Protein AF-A0A8H3XPU2-F1 (afdb_monomer_lite)

InterPro domains:
  IPR001509 NAD-dependent epimerase/dehydratase [PF01370] (14-80)
  IPR036291 NAD(P)-binding domain superfamily [SSF51735] (8-84)

Secondary structure (DSSP, 8-state):
------SSPTT-EEEETTTTSHHHHHHHHHHHHTT-EEEE--SSS------S-TTSTTTTTTTTTT-S----------------TTTTS--

Sequence (91 aa):
MIASSSIVPPGGLVLVTGVTGFIGSYIANGLLELGYRVRGTVRSNFEAVIVPDQNAPGVWDAVLKDVDGIAHVAGDVELWTRPDESHYAKV

pLDDT: mean 83.33, std 17.29, range [40.19, 98.12]

Organism: NCBI:txid91492

Structure (mmCIF, N/CA/C/O backbone):
data_AF-A0A8H3XPU2-F1
#
_entry.id   AF-A0A8H3XPU2-F1
#
loop_
_atom_site.group_PDB
_atom_site.id
_atom_site.type_symbol
_atom_site.label_atom_id
_atom_site.label_alt_id
_atom_site.label_comp_id
_atom_site.label_asym_id
_atom_site.label_entity_id
_atom_site.label_seq_id
_atom_site.pdbx_PDB_ins_code
_atom_site.Cartn_x
_atom_site.Cartn_y
_atom_site.Cartn_z
_atom_site.occupancy
_atom_site.B_iso_or_equiv
_atom_site.auth_seq_id
_atom_site.auth_comp_id
_atom_site.auth_asym_id
_atom_site.auth_atom_id
_atom_site.pdbx_PDB_model_num
ATOM 1 N N . MET A 1 1 ? 0.442 -0.113 36.535 1.00 43.78 1 MET A N 1
ATOM 2 C CA . MET A 1 1 ? 0.344 -0.304 35.074 1.00 43.78 1 MET A CA 1
ATOM 3 C C . MET A 1 1 ? -0.672 0.699 34.566 1.00 43.78 1 MET A C 1
ATOM 5 O O . MET A 1 1 ? -1.800 0.668 35.039 1.00 43.78 1 MET A O 1
ATOM 9 N N . ILE A 1 2 ? -0.275 1.637 33.711 1.00 48.91 2 ILE A N 1
ATOM 10 C CA . ILE A 1 2 ? -1.238 2.513 33.037 1.00 48.91 2 ILE A CA 1
ATOM 11 C C . ILE A 1 2 ? -1.940 1.674 31.970 1.00 48.91 2 ILE A C 1
ATOM 13 O O . ILE A 1 2 ? -1.286 1.130 31.084 1.00 48.91 2 ILE A O 1
ATOM 17 N N . ALA A 1 3 ? -3.252 1.487 32.101 1.00 56.97 3 ALA A N 1
ATOM 18 C CA . ALA A 1 3 ? -4.032 0.864 31.045 1.00 56.97 3 ALA A CA 1
ATOM 19 C C . ALA A 1 3 ? -3.929 1.766 29.808 1.00 56.97 3 ALA A C 1
ATOM 21 O O . ALA A 1 3 ? -4.269 2.947 29.879 1.00 56.97 3 ALA A O 1
ATOM 22 N N . SER A 1 4 ? -3.421 1.228 28.697 1.00 62.72 4 SER A N 1
ATOM 23 C CA . SER A 1 4 ? -3.468 1.917 27.410 1.00 62.72 4 SER A CA 1
ATOM 24 C C . SER A 1 4 ? -4.936 2.021 27.000 1.00 62.72 4 SER A C 1
ATOM 26 O O . SER A 1 4 ? -5.530 1.076 26.484 1.00 62.72 4 SER A O 1
ATOM 28 N N . SER A 1 5 ? -5.554 3.149 27.336 1.00 73.69 5 SER A N 1
ATOM 29 C CA . SER A 1 5 ? -6.913 3.486 26.933 1.00 73.69 5 SER A CA 1
ATOM 30 C C . SER A 1 5 ? -6.869 3.951 25.482 1.00 73.69 5 SER A C 1
ATOM 32 O O . SER A 1 5 ? -6.741 5.143 25.206 1.00 73.69 5 SER A O 1
ATOM 34 N N . SER A 1 6 ? -6.951 3.011 24.544 1.00 80.44 6 SER A N 1
ATOM 35 C CA . SER A 1 6 ? -7.206 3.346 23.145 1.00 80.44 6 SER A CA 1
ATOM 36 C C . SER A 1 6 ? -8.624 3.903 23.001 1.00 80.44 6 SER A C 1
ATOM 38 O O . SER A 1 6 ? -9.583 3.289 23.468 1.00 80.44 6 SER A O 1
ATOM 40 N N . ILE A 1 7 ? -8.773 5.048 22.327 1.00 90.25 7 ILE A N 1
ATOM 41 C CA . ILE A 1 7 ? -10.093 5.592 21.965 1.00 90.25 7 ILE A CA 1
ATOM 42 C C . ILE A 1 7 ? -10.806 4.721 20.919 1.00 90.25 7 ILE A C 1
ATOM 44 O O . ILE A 1 7 ? -12.030 4.744 20.806 1.00 90.25 7 ILE A O 1
ATOM 48 N N . VAL A 1 8 ? -10.040 3.935 20.159 1.00 93.00 8 VAL A N 1
ATOM 49 C CA . VAL A 1 8 ? -10.564 2.940 19.226 1.00 93.00 8 VAL A CA 1
ATOM 50 C C . VAL A 1 8 ? -10.695 1.613 19.978 1.00 93.00 8 VAL A C 1
ATOM 52 O O . VAL A 1 8 ? -9.690 1.114 20.490 1.00 93.00 8 VAL A O 1
ATOM 55 N N . PRO A 1 9 ? -11.893 1.011 20.050 1.00 93.00 9 PRO A N 1
ATOM 56 C CA . PRO A 1 9 ? -12.065 -0.280 20.708 1.00 93.00 9 PRO A CA 1
ATOM 57 C C . PRO A 1 9 ? -11.132 -1.355 20.119 1.00 93.00 9 PRO A C 1
ATOM 59 O O . PRO A 1 9 ? -10.860 -1.312 18.915 1.00 93.00 9 PRO A O 1
ATOM 62 N N . PRO A 1 10 ? -10.678 -2.349 20.908 1.00 91.75 10 PRO A N 1
ATOM 63 C CA . PRO A 1 10 ? -9.970 -3.515 20.375 1.00 91.75 10 PRO A CA 1
ATOM 64 C C . PRO A 1 10 ? -10.747 -4.166 19.215 1.00 91.75 10 PRO A C 1
ATOM 66 O O . PRO A 1 10 ? -11.962 -4.345 19.309 1.00 91.75 10 PRO A O 1
ATOM 69 N N . GLY A 1 11 ? -10.079 -4.472 18.095 1.00 94.56 11 GLY A N 1
ATOM 70 C CA . GLY A 1 11 ? -10.740 -4.974 16.874 1.00 94.56 11 GLY A CA 1
ATOM 71 C C . GLY A 1 11 ? -11.547 -3.924 16.087 1.00 94.56 11 GLY A C 1
ATOM 72 O O . GLY A 1 11 ? -12.251 -4.250 15.118 1.00 94.56 11 GLY A O 1
ATOM 73 N N . GLY A 1 12 ? -11.471 -2.655 16.497 1.00 97.06 12 GLY A N 1
ATOM 74 C CA . GLY A 1 12 ? -12.109 -1.521 15.838 1.00 97.06 12 GLY A CA 1
ATOM 75 C C . GLY A 1 12 ? -11.659 -1.345 14.387 1.00 97.06 12 GLY A C 1
ATOM 76 O O . GLY A 1 12 ? -10.607 -1.835 13.977 1.00 97.06 12 GLY A O 1
ATOM 77 N N . LEU A 1 13 ? -12.493 -0.669 13.594 1.00 97.44 13 LEU A N 1
ATOM 78 C CA . LEU A 1 13 ? -12.222 -0.390 12.185 1.00 97.44 13 LEU A CA 1
ATOM 79 C C . LEU A 1 13 ? -11.566 0.986 12.034 1.00 97.44 13 LEU A C 1
ATOM 81 O O . LEU A 1 13 ? -12.145 1.986 12.452 1.00 97.44 13 LEU A O 1
ATOM 85 N N . VAL A 1 14 ? -10.410 1.034 11.378 1.00 98.12 14 VAL A N 1
ATOM 86 C CA . VAL A 1 14 ? -9.673 2.267 11.080 1.00 98.12 14 VAL A CA 1
ATOM 87 C C . VAL A 1 14 ? -9.682 2.521 9.573 1.00 98.12 14 VAL A C 1
ATOM 89 O O . VAL A 1 14 ? -9.358 1.633 8.785 1.00 98.12 14 VAL A O 1
ATOM 92 N N . LEU A 1 15 ? -10.066 3.733 9.160 1.00 97.56 15 LEU A N 1
ATOM 93 C CA . LEU A 1 15 ? -9.954 4.181 7.771 1.00 97.56 15 LEU A CA 1
ATOM 94 C C . LEU A 1 15 ? -8.538 4.715 7.525 1.00 97.56 15 LEU A C 1
ATOM 96 O O . LEU A 1 15 ? -8.120 5.660 8.188 1.00 97.56 15 LEU A O 1
ATOM 100 N N . VAL A 1 16 ? -7.832 4.155 6.547 1.00 97.56 16 VAL A N 1
ATOM 101 C CA . VAL A 1 16 ? -6.508 4.615 6.117 1.00 97.56 16 VAL A CA 1
ATOM 102 C C . VAL A 1 16 ? -6.626 5.195 4.713 1.00 97.56 16 VAL A C 1
ATOM 104 O O . VAL A 1 16 ? -6.908 4.485 3.743 1.00 97.56 16 VAL A O 1
ATOM 107 N N . THR A 1 17 ? -6.424 6.505 4.594 1.00 96.12 17 THR A N 1
ATOM 108 C CA . THR A 1 17 ? -6.330 7.168 3.292 1.00 96.12 17 THR A CA 1
ATOM 109 C C . THR A 1 17 ? -4.915 7.037 2.733 1.00 96.12 17 THR A C 1
ATOM 111 O O . THR A 1 17 ? -3.950 6.952 3.486 1.00 96.12 17 THR A O 1
ATOM 114 N N . GLY A 1 18 ? -4.777 6.956 1.403 1.00 92.06 18 GLY A N 1
ATOM 115 C CA . GLY A 1 18 ? -3.466 6.728 0.778 1.00 92.06 18 GLY A CA 1
ATOM 116 C C . GLY A 1 18 ? -2.819 5.396 1.185 1.00 92.06 18 GLY A C 1
ATOM 117 O O . GLY A 1 18 ? -1.597 5.314 1.269 1.00 92.06 18 GLY A O 1
ATOM 118 N N . VAL A 1 19 ? -3.637 4.367 1.442 1.00 95.12 19 VAL A N 1
ATOM 119 C CA . VAL A 1 19 ? -3.228 3.067 2.010 1.00 95.12 19 VAL A CA 1
ATOM 120 C C . VAL A 1 19 ? -2.140 2.346 1.204 1.00 95.12 19 VAL A C 1
ATOM 122 O O . VAL A 1 19 ? -1.405 1.536 1.749 1.00 95.12 19 VAL A O 1
ATOM 125 N N . THR A 1 20 ? -2.027 2.642 -0.090 1.00 90.56 20 THR A N 1
ATOM 126 C CA . THR A 1 20 ? -1.064 2.015 -1.006 1.00 90.56 20 THR A CA 1
ATOM 127 C C . THR A 1 20 ? 0.228 2.811 -1.170 1.00 90.56 20 THR A C 1
ATOM 129 O O . THR A 1 20 ? 1.121 2.378 -1.888 1.00 90.56 20 THR A O 1
ATOM 132 N N . GLY A 1 21 ? 0.329 3.996 -0.562 1.00 88.00 21 GLY A N 1
ATOM 133 C CA . GLY A 1 21 ? 1.571 4.764 -0.540 1.00 88.00 21 GLY A CA 1
ATOM 134 C C . GLY A 1 21 ? 2.567 4.191 0.466 1.00 88.00 21 GLY A C 1
ATOM 135 O O . GLY A 1 21 ? 2.187 3.410 1.338 1.00 88.00 21 GLY A O 1
ATOM 136 N N . PHE A 1 22 ? 3.822 4.645 0.390 1.00 85.56 22 PHE A N 1
ATOM 137 C CA . PHE A 1 22 ? 4.911 4.206 1.269 1.00 85.56 22 PHE A CA 1
ATOM 138 C C . PHE A 1 22 ? 4.490 4.206 2.749 1.00 85.56 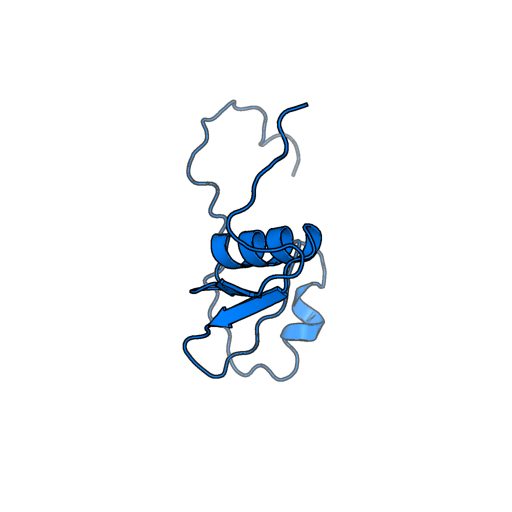22 PHE A C 1
ATOM 140 O O . PHE A 1 22 ? 4.263 3.151 3.323 1.00 85.56 22 PHE A O 1
ATOM 147 N N . ILE A 1 23 ? 4.221 5.371 3.339 1.00 90.50 23 ILE A N 1
ATOM 148 C CA . ILE A 1 23 ? 3.840 5.481 4.760 1.00 90.50 23 ILE A CA 1
ATOM 149 C C . ILE A 1 23 ? 2.490 4.802 5.060 1.00 90.50 23 ILE A C 1
ATOM 151 O O . ILE A 1 23 ? 2.336 4.134 6.081 1.00 90.50 23 ILE A O 1
ATOM 155 N N . GLY A 1 24 ? 1.503 4.967 4.173 1.00 93.88 24 GLY A N 1
ATOM 156 C CA . GLY A 1 24 ? 0.150 4.445 4.380 1.00 93.88 24 GLY A CA 1
ATOM 157 C C . GLY A 1 24 ? 0.107 2.920 4.491 1.00 93.88 24 GLY A C 1
ATOM 158 O O . GLY A 1 24 ? -0.627 2.396 5.329 1.00 93.88 24 GLY A O 1
ATOM 159 N N . SER A 1 25 ? 0.932 2.224 3.705 1.00 92.62 25 SER A N 1
ATOM 160 C CA . SER A 1 25 ? 1.021 0.761 3.719 1.00 92.62 25 SER A CA 1
ATOM 161 C C . SER A 1 25 ? 1.603 0.228 5.031 1.00 92.62 25 SER A C 1
ATOM 163 O O . SER A 1 25 ? 1.018 -0.673 5.631 1.00 92.62 25 SER A O 1
ATOM 165 N N . TYR A 1 26 ? 2.671 0.846 5.549 1.00 93.00 26 TYR A N 1
ATOM 166 C CA . TYR A 1 26 ? 3.249 0.491 6.849 1.00 93.00 26 TYR A CA 1
ATOM 167 C C . TYR A 1 26 ? 2.284 0.767 8.005 1.00 93.00 26 TYR A C 1
ATOM 169 O O . TYR A 1 26 ? 2.156 -0.063 8.904 1.00 93.00 26 TYR A O 1
ATOM 177 N N . ILE A 1 27 ? 1.557 1.891 7.975 1.00 96.81 27 ILE A N 1
ATOM 178 C CA . ILE A 1 27 ? 0.519 2.185 8.978 1.00 96.81 27 ILE A CA 1
ATOM 179 C C . ILE A 1 27 ? -0.578 1.121 8.937 1.00 96.81 27 ILE A C 1
ATOM 181 O O . ILE A 1 27 ? -0.970 0.604 9.981 1.00 96.81 27 ILE A O 1
ATOM 185 N N . ALA A 1 28 ? -1.076 0.787 7.746 1.00 97.06 28 ALA A N 1
ATOM 186 C CA . ALA A 1 28 ? -2.099 -0.238 7.587 1.00 97.06 28 ALA A CA 1
ATOM 187 C C . ALA A 1 28 ? -1.621 -1.597 8.112 1.00 97.06 28 ALA A C 1
ATOM 189 O O . ALA A 1 28 ? -2.351 -2.233 8.869 1.00 97.06 28 ALA A O 1
ATOM 190 N N . ASN A 1 29 ? -0.394 -2.004 7.776 1.00 95.50 29 ASN A N 1
ATOM 191 C CA . ASN A 1 29 ? 0.184 -3.252 8.265 1.00 95.50 29 ASN A CA 1
ATOM 192 C C . ASN A 1 29 ? 0.322 -3.259 9.795 1.00 95.50 29 ASN A C 1
ATOM 194 O O . ASN A 1 29 ? -0.179 -4.169 10.446 1.00 95.50 29 ASN A O 1
ATOM 198 N N . GLY A 1 30 ? 0.887 -2.205 10.389 1.00 96.12 30 GLY A N 1
ATOM 199 C CA . GLY A 1 30 ? 1.017 -2.105 11.846 1.00 96.12 30 GLY A CA 1
ATOM 200 C C . GLY A 1 30 ? -0.335 -2.111 12.571 1.00 96.12 30 GLY A C 1
ATOM 201 O O . GLY A 1 30 ? -0.478 -2.730 13.622 1.00 96.12 30 GLY A O 1
ATOM 202 N N . LEU A 1 31 ? -1.368 -1.480 12.003 1.00 97.00 31 LEU A N 1
ATOM 203 C CA . LEU A 1 31 ? -2.729 -1.548 12.550 1.00 97.00 31 LEU A CA 1
ATOM 204 C C . LEU A 1 31 ? -3.288 -2.978 12.519 1.00 97.00 31 LEU A C 1
ATOM 206 O O . LEU A 1 31 ? -3.912 -3.402 13.492 1.00 97.00 31 LEU A O 1
ATOM 210 N N . LEU A 1 32 ? -3.057 -3.718 11.433 1.00 96.88 32 LEU A N 1
ATOM 211 C CA . LEU A 1 32 ? -3.456 -5.123 11.326 1.00 96.88 32 LEU A CA 1
ATOM 212 C C . LEU A 1 32 ? -2.705 -6.000 12.338 1.00 96.88 32 LEU A C 1
ATOM 214 O O . LEU A 1 32 ? -3.336 -6.807 13.018 1.00 96.88 32 LEU A O 1
ATOM 218 N N . GLU A 1 33 ? -1.393 -5.808 12.498 1.00 96.81 33 GLU A N 1
ATOM 219 C CA . GLU A 1 33 ? -0.561 -6.523 13.484 1.00 96.81 33 GLU A CA 1
ATOM 220 C C . GLU A 1 33 ? -1.014 -6.270 14.929 1.00 96.81 33 GLU A C 1
ATOM 222 O O . GLU A 1 33 ? -0.974 -7.167 15.770 1.00 96.81 33 GLU A O 1
ATOM 227 N N . LEU A 1 34 ? -1.522 -5.068 15.211 1.00 95.19 34 LEU A N 1
ATOM 228 C CA . LEU A 1 34 ? -2.125 -4.706 16.498 1.00 95.19 34 LEU A CA 1
ATOM 229 C C . LEU A 1 34 ? -3.559 -5.244 16.681 1.00 95.19 34 LEU A C 1
ATOM 231 O O . LEU A 1 34 ? -4.187 -4.984 17.709 1.00 95.19 34 LEU A O 1
ATOM 235 N N . GLY A 1 35 ? -4.094 -5.985 15.706 1.00 96.06 35 GLY A N 1
ATOM 236 C CA . GLY A 1 35 ? -5.417 -6.609 15.764 1.00 96.06 35 GLY A CA 1
ATOM 237 C C . GLY A 1 35 ? -6.579 -5.688 15.388 1.00 96.06 35 GLY A C 1
ATOM 238 O O . GLY A 1 35 ? -7.735 -6.028 15.651 1.00 96.06 35 GLY A O 1
ATOM 239 N N . TYR A 1 36 ? -6.317 -4.525 14.785 1.00 97.75 36 TYR A N 1
ATOM 240 C CA . TYR A 1 36 ? -7.371 -3.674 14.235 1.00 97.75 36 TYR A CA 1
ATOM 241 C C . TYR A 1 36 ? -7.815 -4.164 12.859 1.00 97.75 36 TYR A C 1
ATOM 243 O O . TYR A 1 36 ? -7.081 -4.821 12.126 1.00 97.75 36 TYR A O 1
ATOM 251 N N . ARG A 1 37 ? -9.034 -3.790 12.471 1.00 97.88 37 ARG A N 1
ATOM 252 C CA . ARG A 1 37 ? -9.492 -3.928 11.087 1.00 97.88 37 ARG A CA 1
ATOM 253 C C . ARG A 1 37 ? -9.149 -2.651 10.338 1.00 97.88 37 ARG A C 1
ATOM 255 O O . ARG A 1 37 ? -9.349 -1.557 10.861 1.00 97.88 37 ARG A O 1
ATOM 262 N N . VAL A 1 38 ? -8.705 -2.775 9.094 1.00 97.94 38 VAL A N 1
ATOM 263 C CA . VAL A 1 38 ? -8.336 -1.624 8.263 1.00 97.94 38 VAL A CA 1
ATOM 264 C C . VAL A 1 38 ? -9.254 -1.529 7.051 1.00 97.94 38 VAL A C 1
ATOM 266 O O . VAL A 1 38 ? -9.509 -2.516 6.365 1.00 97.94 38 VAL A O 1
ATOM 269 N N . ARG A 1 39 ? -9.748 -0.320 6.774 1.00 97.38 39 ARG A N 1
ATOM 270 C CA . ARG A 1 39 ? -10.367 0.047 5.499 1.00 97.38 39 ARG A CA 1
ATOM 271 C C . ARG A 1 39 ? -9.444 1.018 4.785 1.00 97.38 39 ARG A C 1
ATOM 273 O O . ARG A 1 39 ? -9.274 2.143 5.233 1.00 97.38 39 ARG A O 1
ATOM 280 N N . GLY A 1 40 ? -8.867 0.591 3.674 1.00 94.56 40 GLY A N 1
ATOM 281 C CA . GLY A 1 40 ? -8.030 1.446 2.844 1.00 94.56 40 GLY A CA 1
ATOM 282 C C . GLY A 1 40 ? -8.828 2.175 1.762 1.00 94.56 40 GLY A C 1
ATOM 283 O O . 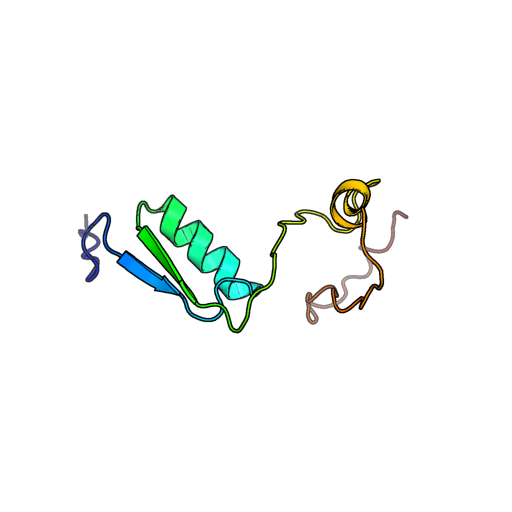GLY A 1 40 ? -9.756 1.598 1.200 1.00 94.56 40 GLY A O 1
ATOM 284 N N . THR A 1 41 ? -8.469 3.420 1.439 1.00 94.00 41 THR A N 1
ATOM 285 C CA . THR A 1 41 ? -8.985 4.111 0.240 1.00 94.00 41 THR A CA 1
ATOM 286 C C . THR A 1 41 ? -7.946 4.130 -0.877 1.00 94.00 41 THR A C 1
ATOM 288 O O . THR A 1 41 ? -6.788 4.481 -0.631 1.00 94.00 41 THR A O 1
ATOM 291 N N . VAL A 1 42 ? -8.390 3.882 -2.106 1.00 90.31 42 VAL A N 1
ATOM 292 C CA . VAL A 1 42 ? -7.597 3.949 -3.343 1.00 90.31 42 VAL A CA 1
ATOM 293 C C . VAL A 1 42 ? -8.197 4.988 -4.301 1.00 90.31 42 VAL A C 1
ATOM 295 O O . VAL A 1 42 ? -9.391 5.268 -4.224 1.00 90.31 42 VAL A O 1
ATOM 298 N N . ARG A 1 43 ? -7.381 5.608 -5.171 1.00 85.50 43 ARG A N 1
ATOM 299 C CA . ARG A 1 43 ? -7.848 6.656 -6.110 1.00 85.50 43 ARG A CA 1
ATOM 300 C C . ARG A 1 43 ? -8.503 6.104 -7.387 1.00 85.50 43 ARG A C 1
ATOM 302 O O . ARG A 1 43 ? -9.293 6.817 -7.995 1.00 85.50 43 ARG A O 1
ATOM 309 N N . SER A 1 44 ? -8.181 4.878 -7.799 1.00 84.62 44 SER A N 1
ATOM 310 C CA . SER A 1 44 ? -8.656 4.258 -9.046 1.00 84.62 44 SER A CA 1
ATOM 311 C C . SER A 1 44 ? -8.589 2.725 -8.973 1.00 84.62 44 SER A C 1
ATOM 313 O O . SER A 1 44 ? -8.102 2.177 -7.984 1.00 84.62 44 SER A O 1
ATOM 315 N N . ASN A 1 45 ? -9.058 2.041 -10.025 1.00 82.81 45 ASN A N 1
ATOM 316 C CA . ASN A 1 45 ? -8.762 0.624 -10.249 1.00 82.81 45 ASN A CA 1
ATOM 317 C C . ASN A 1 45 ? -7.278 0.477 -10.599 1.00 82.81 45 ASN A C 1
ATOM 319 O O . ASN A 1 45 ? -6.886 0.689 -11.744 1.00 82.81 45 ASN A O 1
ATOM 323 N N . PHE A 1 46 ? -6.463 0.139 -9.610 1.00 83.75 46 PHE A N 1
ATOM 324 C CA . PHE A 1 46 ? -5.088 -0.288 -9.815 1.00 83.75 46 PHE A CA 1
ATOM 325 C C . PHE A 1 46 ? -4.813 -1.5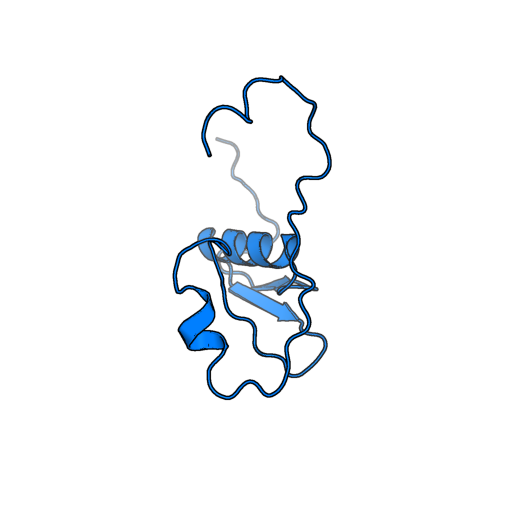21 -8.964 1.00 83.75 46 PHE A C 1
ATOM 327 O O . PHE A 1 46 ? -5.416 -1.714 -7.907 1.00 83.75 46 PHE A O 1
ATOM 334 N N . GLU A 1 47 ? -3.893 -2.343 -9.443 1.00 85.31 47 GLU A N 1
ATOM 335 C CA . GLU A 1 47 ? -3.327 -3.448 -8.689 1.00 85.31 47 GLU A CA 1
ATOM 336 C C . GLU A 1 47 ? -2.070 -2.958 -7.967 1.00 85.31 47 GLU A C 1
ATOM 338 O O . GLU A 1 47 ? -1.255 -2.232 -8.538 1.00 85.31 47 GLU A O 1
ATOM 343 N N . ALA A 1 48 ? -1.930 -3.323 -6.695 1.00 85.62 48 ALA A N 1
ATOM 344 C CA . ALA A 1 48 ? -0.720 -3.082 -5.925 1.00 85.62 48 ALA A CA 1
ATOM 345 C C . ALA A 1 48 ? -0.122 -4.429 -5.533 1.00 85.62 48 ALA A C 1
ATOM 347 O O . ALA A 1 48 ? -0.793 -5.242 -4.896 1.00 85.62 48 ALA A O 1
ATOM 348 N N . VAL A 1 49 ? 1.144 -4.633 -5.883 1.00 88.62 49 VAL A N 1
ATOM 349 C CA . VAL A 1 49 ? 1.916 -5.816 -5.503 1.00 88.62 49 VAL A CA 1
ATOM 350 C C . VAL A 1 49 ? 3.008 -5.382 -4.536 1.00 88.62 49 VAL A C 1
ATOM 352 O O . VAL A 1 49 ? 3.651 -4.350 -4.730 1.00 88.62 49 VAL A O 1
ATOM 355 N N . ILE A 1 50 ? 3.198 -6.151 -3.467 1.00 86.12 50 ILE A N 1
ATOM 356 C CA . ILE A 1 50 ? 4.263 -5.902 -2.498 1.00 86.12 50 ILE A CA 1
ATOM 357 C C . ILE A 1 50 ? 5.569 -6.433 -3.085 1.00 86.12 50 ILE A C 1
ATOM 359 O O . ILE A 1 50 ? 5.690 -7.628 -3.344 1.00 86.12 50 ILE A O 1
ATOM 363 N N . VAL A 1 51 ? 6.545 -5.543 -3.251 1.00 88.00 51 VAL A N 1
ATOM 364 C CA . VAL A 1 51 ? 7.916 -5.866 -3.662 1.00 88.00 51 VAL A CA 1
ATOM 365 C C . VAL A 1 51 ? 8.842 -5.494 -2.501 1.00 88.00 51 VAL A C 1
ATOM 367 O O . VAL A 1 51 ? 9.138 -4.313 -2.333 1.00 88.00 51 VAL A O 1
ATOM 370 N N . PRO A 1 52 ? 9.242 -6.460 -1.649 1.00 81.69 52 PRO A N 1
ATOM 371 C CA . PRO A 1 52 ? 10.022 -6.163 -0.444 1.00 81.69 52 PRO A CA 1
ATOM 372 C C . PRO A 1 52 ? 11.436 -5.653 -0.742 1.00 81.69 52 PRO A C 1
ATOM 374 O O . PRO A 1 52 ? 11.914 -4.752 -0.064 1.00 81.69 52 PRO A O 1
ATOM 377 N N . ASP A 1 53 ? 12.087 -6.227 -1.757 1.00 86.62 53 ASP A N 1
ATOM 378 C CA . ASP A 1 53 ? 13.398 -5.808 -2.251 1.00 86.62 53 ASP A CA 1
ATOM 379 C C . ASP A 1 53 ? 13.350 -5.718 -3.776 1.00 86.62 53 ASP A C 1
ATOM 381 O O . ASP A 1 53 ? 13.307 -6.728 -4.477 1.00 86.62 53 ASP A O 1
ATOM 385 N N . GLN A 1 54 ? 13.355 -4.490 -4.285 1.00 87.31 54 GLN A N 1
ATOM 386 C CA . GLN A 1 54 ? 13.352 -4.205 -5.719 1.00 87.31 54 GLN A CA 1
ATOM 387 C C . GLN A 1 54 ? 14.620 -4.664 -6.451 1.00 87.31 54 GLN A C 1
ATOM 389 O O . GLN A 1 54 ? 14.606 -4.768 -7.680 1.00 87.31 54 GLN A O 1
ATOM 394 N N . ASN A 1 55 ? 15.703 -4.930 -5.715 1.00 88.94 55 ASN A N 1
ATOM 395 C CA . ASN A 1 55 ? 16.990 -5.351 -6.263 1.00 88.94 55 ASN A CA 1
ATOM 396 C C . ASN A 1 55 ? 17.146 -6.876 -6.301 1.00 88.94 55 ASN A C 1
ATOM 398 O O . ASN A 1 55 ? 18.115 -7.376 -6.876 1.00 88.94 55 ASN A O 1
ATOM 402 N N . ALA A 1 56 ? 16.216 -7.627 -5.704 1.00 90.44 56 ALA A N 1
ATOM 403 C CA . ALA A 1 56 ? 16.300 -9.077 -5.665 1.00 90.44 56 ALA A CA 1
ATOM 404 C C . ALA A 1 56 ? 16.212 -9.678 -7.090 1.00 90.44 56 ALA A C 1
ATOM 406 O O . ALA A 1 56 ? 15.326 -9.304 -7.869 1.00 90.44 56 ALA A O 1
ATOM 407 N N . PRO A 1 57 ? 17.095 -10.630 -7.460 1.00 94.44 57 PRO A N 1
ATOM 408 C CA . PRO A 1 57 ? 17.045 -11.269 -8.773 1.00 94.44 57 PRO A CA 1
ATOM 409 C C . PRO A 1 57 ? 15.677 -11.907 -9.056 1.00 94.44 57 PRO A C 1
ATOM 411 O O . PRO A 1 57 ? 15.160 -12.660 -8.233 1.00 94.44 57 PRO A O 1
ATOM 414 N N . GLY A 1 58 ? 15.098 -11.614 -10.225 1.00 94.19 58 GLY A N 1
ATOM 415 C CA . GLY A 1 58 ? 13.815 -12.179 -10.672 1.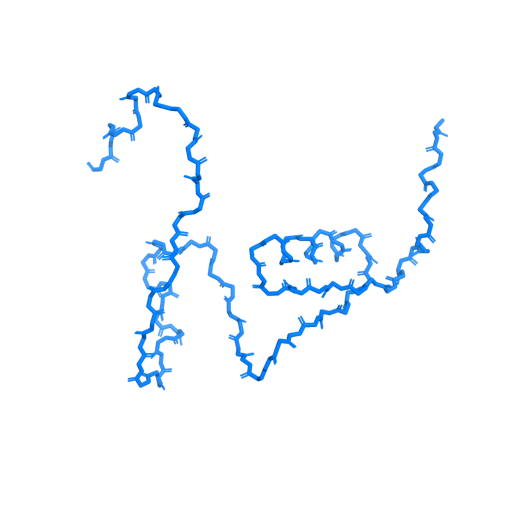00 94.19 58 GLY A CA 1
ATOM 416 C C . GLY A 1 58 ? 12.570 -11.628 -9.964 1.00 94.19 58 GLY A C 1
ATOM 417 O O . GLY A 1 58 ? 11.462 -12.086 -10.234 1.00 94.19 58 GLY A O 1
ATOM 418 N N . VAL A 1 59 ? 12.703 -10.629 -9.079 1.00 93.69 59 VAL A N 1
ATOM 419 C CA . VAL A 1 59 ? 11.565 -10.088 -8.305 1.00 93.69 59 VAL A CA 1
ATOM 420 C C . VAL A 1 59 ? 10.452 -9.508 -9.185 1.00 93.69 59 VAL A C 1
ATOM 422 O O . VAL A 1 59 ? 9.286 -9.476 -8.796 1.00 93.69 59 VAL A O 1
ATOM 425 N N . TRP A 1 60 ? 10.806 -9.095 -10.401 1.00 93.88 60 TRP A N 1
ATOM 426 C CA . TRP A 1 60 ? 9.885 -8.494 -11.354 1.00 93.88 60 TRP A CA 1
ATOM 427 C C . TRP A 1 60 ? 9.215 -9.512 -12.289 1.00 93.88 60 TRP A C 1
ATOM 429 O O . TRP A 1 60 ? 8.218 -9.177 -12.921 1.00 93.88 60 TRP A O 1
ATOM 439 N N . ASP A 1 61 ? 9.697 -10.756 -12.364 1.00 94.19 61 ASP A N 1
ATOM 440 C CA . ASP A 1 61 ? 9.304 -11.717 -13.408 1.00 94.19 61 ASP A CA 1
ATOM 441 C C . ASP A 1 61 ? 7.794 -11.984 -13.429 1.00 94.19 61 ASP A C 1
ATOM 443 O O . ASP A 1 61 ? 7.165 -12.005 -14.487 1.00 94.19 61 ASP A O 1
ATOM 447 N N . ALA A 1 62 ? 7.194 -12.151 -12.248 1.00 92.00 62 ALA A N 1
ATOM 448 C CA . ALA A 1 62 ? 5.764 -12.409 -12.124 1.00 92.00 62 ALA A CA 1
ATOM 449 C C . ALA A 1 62 ? 4.914 -11.184 -12.494 1.00 92.00 62 ALA A C 1
ATOM 451 O O . ALA A 1 62 ? 3.881 -11.337 -13.141 1.00 92.00 62 ALA A O 1
ATOM 452 N N . VAL A 1 63 ? 5.346 -9.980 -12.100 1.00 93.50 63 VAL A N 1
ATOM 453 C CA . VAL A 1 63 ? 4.571 -8.742 -12.302 1.00 93.50 63 VAL A CA 1
ATOM 454 C C . VAL A 1 63 ? 4.750 -8.140 -13.692 1.00 93.50 63 VAL A C 1
ATOM 456 O O . VAL A 1 63 ? 3.951 -7.304 -14.092 1.00 93.50 63 VAL A O 1
ATOM 459 N N . LEU A 1 64 ? 5.779 -8.556 -14.433 1.00 95.00 64 LEU A N 1
ATOM 460 C CA . LEU A 1 64 ? 6.011 -8.138 -15.817 1.00 95.00 64 LEU A CA 1
ATOM 461 C C . LEU A 1 64 ? 5.222 -8.960 -16.840 1.00 95.00 64 LEU A C 1
ATOM 463 O O . LEU A 1 64 ? 5.153 -8.578 -18.009 1.00 95.00 64 LEU A O 1
ATOM 467 N N . LYS A 1 65 ? 4.638 -10.091 -16.435 1.00 95.12 65 LYS A N 1
ATOM 468 C CA . LYS A 1 65 ? 3.851 -10.928 -17.337 1.00 95.12 65 LYS A CA 1
ATOM 469 C C . LYS A 1 65 ? 2.642 -10.141 -17.860 1.00 95.12 65 LYS A C 1
ATOM 471 O O . LYS A 1 65 ? 1.882 -9.588 -17.075 1.00 95.12 65 LYS A O 1
ATOM 476 N N . ASP A 1 66 ? 2.464 -10.132 -19.181 1.00 95.88 66 ASP A N 1
ATOM 477 C CA . ASP A 1 66 ? 1.351 -9.467 -19.876 1.00 95.88 66 ASP A CA 1
ATOM 478 C C . ASP A 1 66 ? 1.313 -7.924 -19.706 1.00 95.88 66 ASP A C 1
ATOM 480 O O . ASP A 1 66 ? 0.282 -7.296 -19.939 1.00 95.88 66 ASP A O 1
ATOM 484 N N . VAL A 1 67 ? 2.436 -7.291 -19.328 1.00 95.94 67 VAL A N 1
ATOM 485 C CA . VAL A 1 67 ? 2.572 -5.824 -19.236 1.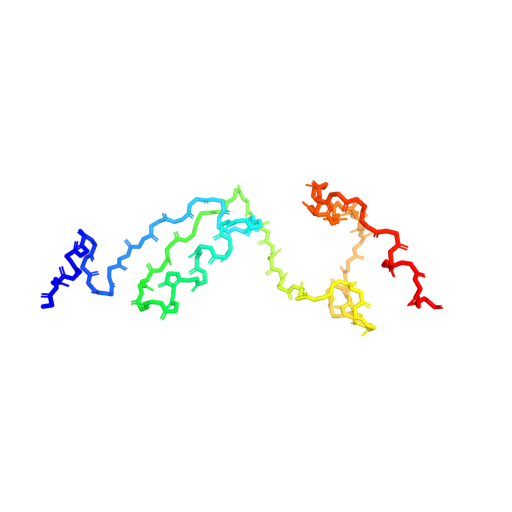00 95.94 67 VAL A CA 1
ATOM 486 C C . VAL A 1 67 ? 2.985 -5.221 -20.584 1.00 95.94 67 VAL A C 1
ATOM 488 O O . VAL A 1 67 ? 4.068 -5.500 -21.091 1.00 95.94 67 VAL A O 1
ATOM 491 N N . ASP A 1 68 ? 2.160 -4.321 -21.126 1.00 97.44 68 ASP A N 1
ATOM 492 C CA . ASP A 1 68 ? 2.433 -3.621 -22.396 1.00 97.44 68 ASP A CA 1
ATOM 493 C C . ASP A 1 68 ? 3.412 -2.434 -22.268 1.00 97.44 68 ASP A C 1
ATOM 495 O O . ASP A 1 68 ? 3.986 -1.981 -23.260 1.00 97.44 68 ASP A O 1
ATOM 499 N N . GLY A 1 69 ? 3.605 -1.885 -21.063 1.00 96.06 69 GLY A N 1
ATOM 500 C CA . GLY A 1 69 ? 4.458 -0.715 -20.845 1.00 96.06 69 GLY A CA 1
ATOM 501 C C . GLY A 1 69 ? 4.821 -0.479 -19.382 1.00 96.06 69 GLY A C 1
ATOM 502 O O . GLY A 1 69 ? 4.060 -0.807 -18.475 1.00 96.06 69 GLY A O 1
ATOM 503 N N . ILE A 1 70 ? 5.996 0.114 -19.152 1.00 94.75 70 ILE A N 1
ATOM 504 C CA . ILE A 1 70 ? 6.566 0.323 -17.815 1.00 94.75 70 ILE A CA 1
ATOM 505 C C . ILE A 1 70 ? 6.853 1.810 -17.606 1.00 94.75 70 ILE A C 1
ATOM 507 O O . ILE A 1 70 ? 7.549 2.437 -18.403 1.00 94.75 70 ILE A O 1
ATOM 511 N N . ALA A 1 71 ? 6.367 2.358 -16.492 1.00 94.12 71 ALA A N 1
ATOM 512 C CA . ALA A 1 71 ? 6.782 3.657 -15.972 1.00 94.12 71 ALA A CA 1
ATOM 513 C C . ALA A 1 71 ? 7.574 3.441 -14.676 1.00 94.12 71 ALA A C 1
ATOM 515 O O . ALA A 1 71 ? 6.999 3.171 -13.622 1.00 94.12 71 ALA A O 1
ATOM 516 N N . HIS A 1 72 ? 8.902 3.538 -14.749 1.00 90.31 72 HIS A N 1
ATOM 517 C CA . HIS A 1 72 ? 9.756 3.393 -13.574 1.00 90.31 72 HIS A CA 1
ATOM 518 C C . HIS A 1 72 ? 9.768 4.696 -12.764 1.00 90.31 72 HIS A C 1
ATOM 520 O O . HIS A 1 72 ? 10.410 5.672 -13.142 1.00 90.31 72 HIS A O 1
ATOM 526 N N . VAL A 1 73 ? 9.007 4.706 -11.669 1.00 88.38 73 VAL A N 1
ATOM 527 C CA . VAL A 1 73 ? 8.907 5.832 -10.717 1.00 88.38 73 VAL A CA 1
ATOM 528 C C . VAL A 1 73 ? 9.414 5.430 -9.327 1.00 88.38 73 VAL A C 1
ATOM 530 O O . VAL A 1 73 ? 9.598 6.285 -8.463 1.00 88.38 73 VAL A O 1
ATOM 533 N N . ALA A 1 74 ? 9.637 4.130 -9.104 1.00 83.19 74 ALA A N 1
ATOM 534 C CA . ALA A 1 74 ? 10.255 3.639 -7.885 1.00 83.19 74 ALA A CA 1
ATOM 535 C C . ALA A 1 74 ? 11.650 4.255 -7.750 1.00 83.19 74 ALA A C 1
ATOM 537 O O . ALA A 1 74 ? 12.433 4.277 -8.694 1.00 83.19 74 ALA A O 1
ATOM 538 N N . GLY A 1 75 ? 11.935 4.785 -6.574 1.00 75.44 75 GLY A N 1
ATOM 539 C CA . GLY A 1 75 ? 13.217 5.370 -6.243 1.00 75.44 75 GLY A CA 1
ATOM 540 C C . GLY A 1 75 ? 13.438 5.186 -4.760 1.00 75.44 75 GLY A C 1
ATOM 541 O O . GLY A 1 75 ? 12.477 5.171 -3.985 1.00 75.44 75 GLY A O 1
ATOM 542 N N . ASP A 1 76 ? 14.696 5.014 -4.381 1.00 72.62 76 ASP A N 1
ATOM 543 C CA . ASP A 1 76 ? 15.051 5.071 -2.978 1.00 72.62 76 ASP A CA 1
ATOM 544 C C . ASP A 1 76 ? 14.681 6.458 -2.432 1.00 72.62 76 ASP A C 1
ATOM 546 O O . ASP A 1 76 ? 15.025 7.493 -3.011 1.00 72.62 76 ASP A O 1
ATOM 550 N N . VAL A 1 77 ? 13.898 6.464 -1.359 1.00 70.44 77 VAL A N 1
ATOM 551 C CA . VAL A 1 77 ? 13.461 7.678 -0.665 1.00 70.44 77 VAL A CA 1
ATOM 552 C C . VAL A 1 77 ? 14.265 7.907 0.609 1.00 70.44 77 VAL A C 1
ATOM 554 O O . VAL A 1 77 ? 13.858 8.742 1.422 1.00 70.44 77 VAL A O 1
ATOM 557 N N . GLU A 1 78 ? 15.402 7.218 0.784 1.00 65.94 78 GLU A N 1
ATOM 558 C CA . GLU A 1 78 ? 16.471 7.616 1.703 1.00 65.94 78 GLU A CA 1
ATOM 559 C C . GLU A 1 78 ? 16.976 9.021 1.339 1.00 65.94 78 GLU A C 1
ATOM 561 O O . GLU A 1 78 ? 17.992 9.263 0.688 1.00 65.94 78 GLU A O 1
ATOM 566 N N . LEU A 1 79 ? 16.199 10.007 1.771 1.00 52.38 79 LEU A N 1
ATOM 567 C CA . LEU A 1 79 ? 16.508 11.417 1.709 1.00 52.38 79 LEU A CA 1
ATOM 568 C C . LEU A 1 79 ? 17.551 11.705 2.786 1.00 52.38 79 LEU A C 1
ATOM 570 O O . LEU A 1 79 ? 17.212 12.038 3.917 1.00 52.38 79 LEU A O 1
ATOM 574 N N . TRP A 1 80 ? 18.826 11.617 2.406 1.00 52.09 80 TRP A N 1
ATOM 575 C CA . TRP A 1 80 ? 19.934 12.299 3.079 1.00 52.09 80 TRP A CA 1
ATOM 576 C C . TRP A 1 80 ? 20.033 12.078 4.603 1.00 52.09 80 TRP A C 1
ATOM 578 O O . TRP A 1 80 ? 19.794 12.988 5.401 1.00 52.09 80 TRP A O 1
ATOM 588 N N . THR A 1 81 ? 20.578 10.936 5.023 1.00 50.53 81 THR A N 1
ATOM 589 C CA . THR A 1 81 ? 21.354 10.866 6.273 1.00 50.53 81 THR A CA 1
ATOM 590 C C . THR A 1 81 ? 22.830 10.677 5.947 1.00 50.53 81 THR A C 1
ATOM 592 O O . THR A 1 81 ? 23.269 9.572 5.684 1.00 50.53 81 THR A O 1
ATOM 595 N N . ARG A 1 82 ? 23.527 11.824 5.925 1.00 45.66 82 ARG A N 1
ATOM 596 C CA . ARG A 1 82 ? 24.971 12.118 6.065 1.00 45.66 82 ARG A CA 1
ATOM 597 C C . ARG A 1 82 ? 26.003 11.052 5.633 1.00 45.66 82 ARG A C 1
ATOM 599 O O . ARG A 1 82 ? 25.968 9.940 6.138 1.00 45.66 82 ARG A O 1
ATOM 606 N N . PRO A 1 83 ? 27.027 11.439 4.846 1.00 50.97 83 PRO A N 1
ATOM 607 C CA . PRO A 1 83 ? 28.146 10.557 4.555 1.00 50.97 83 PRO A CA 1
ATOM 608 C C . PRO A 1 83 ? 28.965 10.314 5.827 1.00 50.97 83 PRO A C 1
ATOM 610 O O . PRO A 1 83 ? 29.542 11.247 6.389 1.00 50.97 83 PRO A O 1
ATOM 613 N N . ASP A 1 84 ? 29.075 9.062 6.248 1.00 56.38 84 ASP A N 1
ATOM 614 C CA . ASP A 1 84 ? 30.385 8.529 6.583 1.00 56.38 84 ASP A CA 1
ATOM 615 C C . ASP A 1 84 ? 30.853 7.676 5.393 1.00 56.38 84 ASP A C 1
ATOM 617 O O . ASP A 1 84 ? 30.107 6.884 4.822 1.00 56.38 84 ASP A O 1
ATOM 621 N N . GLU A 1 85 ? 32.081 7.915 4.937 1.00 50.81 85 GLU A N 1
ATOM 622 C CA . GLU A 1 85 ? 32.639 7.422 3.665 1.00 50.81 85 GLU A CA 1
ATOM 623 C C . GLU A 1 85 ? 32.834 5.888 3.592 1.00 50.81 85 GLU A C 1
ATOM 625 O O . GLU A 1 85 ? 33.499 5.384 2.688 1.00 50.81 85 GLU A O 1
ATOM 630 N N . SER A 1 86 ? 32.270 5.112 4.521 1.00 55.28 86 SER A N 1
ATOM 631 C CA . SER A 1 86 ? 32.517 3.674 4.656 1.00 55.28 86 SER A CA 1
ATOM 632 C C . SER A 1 86 ? 31.582 2.779 3.821 1.00 55.28 86 SER A C 1
ATOM 634 O O . SER A 1 86 ? 31.911 1.617 3.574 1.00 55.28 86 SER A O 1
ATOM 636 N N . HIS A 1 87 ? 30.459 3.301 3.311 1.00 51.25 87 HIS A N 1
ATOM 637 C CA . HIS A 1 87 ? 29.411 2.491 2.667 1.00 51.25 87 HIS A CA 1
ATOM 638 C C . HIS A 1 87 ? 29.645 2.084 1.197 1.00 51.25 87 HIS A C 1
ATOM 640 O O . HIS A 1 87 ? 28.901 1.252 0.688 1.00 51.25 87 HIS A O 1
ATOM 646 N N . TYR A 1 88 ? 30.688 2.575 0.515 1.00 50.78 88 TYR A N 1
ATOM 647 C CA . TYR A 1 88 ? 30.997 2.151 -0.868 1.00 50.78 88 TYR A CA 1
ATOM 648 C C . TYR A 1 88 ? 32.000 0.992 -0.964 1.00 50.78 88 TYR A C 1
ATOM 650 O O . TYR A 1 88 ? 32.275 0.489 -2.054 1.00 50.78 88 TYR A O 1
ATOM 6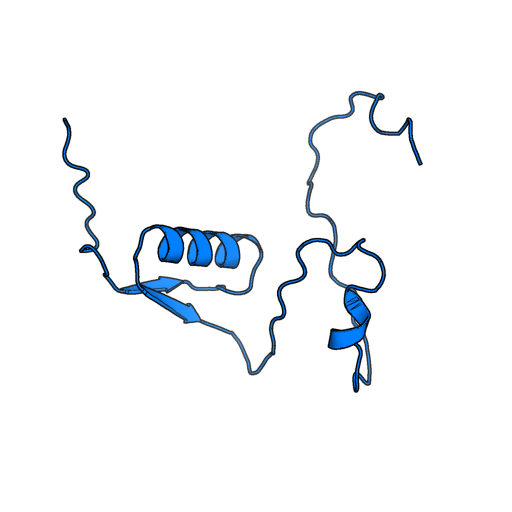58 N N . ALA A 1 89 ? 32.547 0.528 0.159 1.00 40.19 89 ALA A N 1
ATOM 659 C CA . ALA A 1 89 ? 33.441 -0.621 0.169 1.00 40.19 89 ALA A CA 1
ATOM 660 C C . ALA A 1 89 ? 32.634 -1.926 0.208 1.00 40.19 89 ALA A C 1
ATOM 662 O O . ALA A 1 89 ? 32.552 -2.548 1.267 1.00 40.19 89 ALA A O 1
ATOM 663 N N . LYS A 1 90 ? 32.040 -2.305 -0.935 1.00 41.03 90 LYS A N 1
ATOM 664 C CA . LYS A 1 90 ? 31.743 -3.680 -1.417 1.00 41.03 90 LYS A CA 1
ATOM 665 C C . LYS A 1 90 ? 30.557 -3.660 -2.390 1.00 41.03 90 LYS A C 1
ATOM 667 O O . LYS A 1 90 ? 29.436 -4.006 -2.028 1.00 41.03 90 LYS A O 1
ATOM 672 N N . VAL A 1 91 ? 30.850 -3.280 -3.628 1.00 42.16 91 VAL A N 1
ATOM 673 C CA . VAL A 1 91 ? 30.211 -3.855 -4.823 1.00 42.16 91 VAL A CA 1
ATOM 674 C C . VAL A 1 91 ? 31.167 -4.865 -5.433 1.00 42.16 91 VAL A C 1
ATOM 676 O O . VAL A 1 91 ? 32.392 -4.605 -5.370 1.00 42.16 91 VAL A O 1
#

Radius of gyration: 18.64 Å; chains: 1; bounding box: 46×25×58 Å

Foldseek 3Di:
DPPPPDPAPQQGEDEQEPCLDDVNVVVCVVCVVSRYHYDYDDPDPDDHDDQPDPPDPCSCVVVCPPDPDDDPPDDDPPDDDDDPPPPVPDD